Protein AF-A0A8T4FQF0-F1 (afdb_monomer_lite)

Structure (mmCIF, N/CA/C/O backbone):
data_AF-A0A8T4FQF0-F1
#
_entry.id   AF-A0A8T4FQF0-F1
#
loop_
_atom_site.group_PDB
_atom_site.id
_atom_site.type_symbol
_atom_site.label_atom_id
_atom_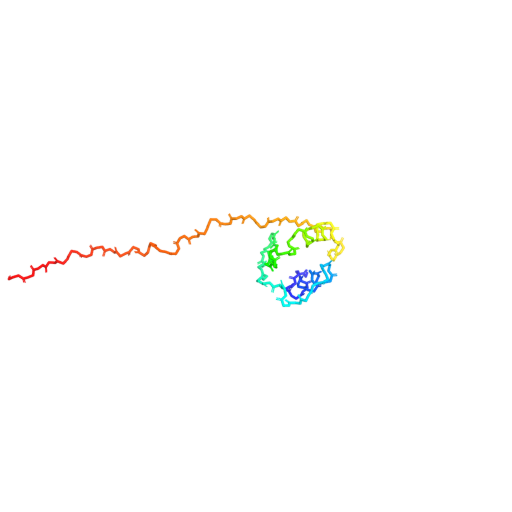site.label_alt_id
_atom_site.label_comp_id
_atom_site.label_asym_id
_atom_site.label_entity_id
_atom_site.label_seq_id
_atom_site.pdbx_PDB_ins_code
_atom_site.Cartn_x
_atom_site.Cartn_y
_atom_site.Cartn_z
_atom_site.occupancy
_atom_site.B_iso_or_equiv
_atom_site.auth_seq_id
_atom_site.auth_comp_id
_atom_site.auth_asym_id
_atom_site.auth_atom_id
_atom_site.pdbx_PDB_model_num
ATOM 1 N N . MET A 1 1 ? -12.908 -3.844 16.048 1.00 52.84 1 MET A N 1
ATOM 2 C CA . MET A 1 1 ? -12.141 -4.811 15.232 1.00 52.84 1 MET A CA 1
ATOM 3 C C . MET A 1 1 ? -11.057 -4.062 14.471 1.00 52.84 1 MET A C 1
ATOM 5 O O . MET A 1 1 ? -11.390 -3.162 13.708 1.00 52.84 1 MET A O 1
ATOM 9 N N . GLY A 1 2 ? -9.783 -4.373 14.724 1.00 72.50 2 GLY A N 1
ATOM 10 C CA . GLY A 1 2 ? -8.660 -3.816 13.960 1.00 72.50 2 GLY A CA 1
ATOM 11 C C . GLY A 1 2 ? -8.594 -4.388 12.540 1.00 72.50 2 GLY A C 1
ATOM 12 O O . GLY A 1 2 ? -9.277 -5.365 12.224 1.00 72.50 2 GLY A O 1
ATOM 13 N N . ALA A 1 3 ? -7.809 -3.768 11.661 1.00 81.31 3 ALA A N 1
ATOM 14 C CA . ALA A 1 3 ? -7.407 -4.410 10.411 1.00 81.31 3 ALA A CA 1
ATOM 15 C C . ALA A 1 3 ? -6.384 -5.510 10.726 1.00 81.31 3 ALA A C 1
ATOM 17 O O . ALA A 1 3 ? -5.531 -5.316 11.592 1.00 81.31 3 ALA A O 1
ATOM 18 N N . THR A 1 4 ? -6.471 -6.654 10.054 1.00 90.00 4 THR A N 1
ATOM 19 C CA . THR A 1 4 ? -5.442 -7.700 10.106 1.00 90.00 4 THR A CA 1
ATOM 20 C C . THR A 1 4 ? -4.438 -7.511 8.970 1.00 90.00 4 THR A C 1
ATOM 22 O O . THR A 1 4 ? -4.691 -6.766 8.022 1.00 90.00 4 THR A O 1
ATOM 25 N N . ARG A 1 5 ? -3.292 -8.200 9.035 1.00 88.88 5 ARG A N 1
ATOM 26 C CA . ARG A 1 5 ? -2.305 -8.184 7.940 1.00 88.88 5 ARG A CA 1
ATOM 27 C C . ARG A 1 5 ? -2.909 -8.685 6.629 1.00 88.88 5 ARG A C 1
ATOM 29 O O . ARG A 1 5 ? -2.652 -8.086 5.593 1.00 88.88 5 ARG A O 1
ATOM 36 N N . THR A 1 6 ? -3.735 -9.726 6.703 1.00 90.12 6 THR A N 1
ATOM 37 C CA . THR A 1 6 ? -4.426 -10.307 5.547 1.00 90.12 6 THR A CA 1
ATOM 38 C C . THR A 1 6 ? -5.404 -9.315 4.925 1.00 90.12 6 THR A C 1
ATOM 40 O O . THR A 1 6 ? -5.405 -9.134 3.713 1.00 90.12 6 THR A O 1
ATOM 43 N N . ASP A 1 7 ? -6.166 -8.585 5.749 1.00 91.25 7 ASP A N 1
ATOM 44 C CA . ASP A 1 7 ? -7.071 -7.545 5.241 1.00 91.25 7 ASP A CA 1
ATOM 45 C C . ASP A 1 7 ? -6.315 -6.461 4.459 1.00 91.25 7 ASP A C 1
ATOM 47 O O . ASP A 1 7 ? -6.795 -5.965 3.441 1.00 91.25 7 ASP A O 1
ATOM 51 N N . VAL A 1 8 ? -5.133 -6.075 4.951 1.00 90.19 8 VAL A N 1
ATOM 52 C CA . VAL A 1 8 ? -4.286 -5.075 4.294 1.00 90.19 8 VAL A CA 1
ATOM 53 C C . VAL A 1 8 ? -3.708 -5.629 2.994 1.00 90.19 8 VAL A C 1
ATOM 55 O O . VAL A 1 8 ? -3.765 -4.936 1.982 1.00 90.19 8 VAL A O 1
ATOM 58 N N . SER A 1 9 ? -3.172 -6.855 2.987 1.00 91.25 9 SER A N 1
ATOM 59 C CA . SER A 1 9 ? -2.614 -7.448 1.764 1.00 91.25 9 SER A CA 1
ATOM 60 C C . SER A 1 9 ? -3.671 -7.610 0.676 1.00 91.25 9 SER A C 1
ATOM 62 O O . SER A 1 9 ? -3.411 -7.304 -0.486 1.00 91.25 9 SER A O 1
ATOM 64 N N . ASP A 1 10 ? -4.875 -8.042 1.050 1.00 91.56 10 ASP A N 1
ATOM 65 C CA . ASP A 1 10 ? -5.974 -8.251 0.106 1.00 91.56 10 ASP A CA 1
ATOM 66 C C . ASP A 1 10 ? -6.470 -6.925 -0.463 1.00 91.56 10 ASP A C 1
ATOM 68 O O . ASP A 1 10 ? -6.711 -6.804 -1.661 1.00 91.56 10 ASP A O 1
ATOM 72 N N . PHE A 1 11 ? -6.532 -5.887 0.372 1.00 91.81 11 PHE A N 1
ATOM 73 C CA . PHE A 1 11 ? -6.844 -4.544 -0.095 1.00 91.81 11 PHE A CA 1
ATOM 74 C C . PHE A 1 11 ? -5.795 -4.008 -1.076 1.00 91.81 11 PHE A C 1
ATOM 76 O O . PHE A 1 11 ? -6.155 -3.505 -2.137 1.00 91.81 11 PHE A O 1
ATOM 83 N N . VAL A 1 12 ? -4.503 -4.123 -0.752 1.00 90.56 12 VAL A N 1
ATOM 84 C CA . VAL A 1 12 ? -3.436 -3.593 -1.613 1.00 90.56 12 VAL A CA 1
ATOM 85 C C . VAL A 1 12 ? -3.389 -4.340 -2.946 1.00 90.56 12 VAL A C 1
ATOM 87 O O . VAL A 1 12 ? -3.368 -3.699 -3.994 1.00 90.56 12 VAL A O 1
ATOM 90 N N . THR A 1 13 ? -3.441 -5.673 -2.927 1.00 91.75 13 THR A N 1
ATOM 91 C CA . THR A 1 13 ? -3.479 -6.476 -4.163 1.00 91.75 13 THR A CA 1
ATOM 92 C C . THR A 1 13 ? -4.718 -6.177 -5.006 1.00 91.75 13 THR A C 1
ATOM 94 O O . THR A 1 13 ? -4.601 -6.041 -6.223 1.00 91.75 13 THR A O 1
ATOM 97 N N . SER A 1 14 ? -5.882 -5.975 -4.377 1.00 90.94 14 SER A N 1
ATOM 98 C CA . SER A 1 14 ? -7.116 -5.603 -5.078 1.00 90.94 14 SER A CA 1
ATOM 99 C C . SER A 1 14 ? -7.064 -4.211 -5.710 1.00 90.94 14 SER A C 1
ATOM 101 O O . SER A 1 14 ? -7.695 -4.015 -6.742 1.00 90.94 14 SER A O 1
ATOM 103 N N . VAL A 1 15 ? -6.384 -3.239 -5.097 1.00 90.56 15 VAL A N 1
ATOM 104 C CA . VAL A 1 15 ? -6.342 -1.852 -5.598 1.00 90.56 15 VAL A CA 1
ATOM 105 C C . VAL A 1 15 ? -5.259 -1.664 -6.656 1.00 90.56 15 VAL A C 1
ATOM 107 O O . VAL A 1 15 ? -5.466 -0.943 -7.629 1.00 90.56 15 VAL A O 1
ATOM 110 N N . VAL A 1 16 ? -4.101 -2.294 -6.463 1.00 87.00 16 VAL A N 1
ATOM 111 C CA . VAL A 1 16 ? -2.930 -2.127 -7.336 1.00 87.00 16 VAL A CA 1
ATOM 112 C C . VAL A 1 16 ? -2.922 -3.166 -8.471 1.00 87.00 16 VAL A C 1
ATOM 114 O O . VAL A 1 16 ? -2.162 -3.025 -9.419 1.00 87.00 16 VAL A O 1
ATOM 117 N N . HIS A 1 17 ? -3.805 -4.173 -8.421 1.00 86.94 17 HIS A N 1
ATOM 118 C CA . HIS A 1 17 ? -3.881 -5.287 -9.379 1.00 86.94 17 HIS A CA 1
ATOM 119 C C . HIS A 1 17 ? -2.557 -6.050 -9.521 1.00 86.94 17 HIS A C 1
ATOM 121 O O . HIS A 1 17 ? -2.130 -6.398 -10.620 1.00 86.94 17 HIS A O 1
ATOM 127 N N . VAL A 1 18 ? -1.905 -6.312 -8.389 1.00 83.62 18 VAL A N 1
ATOM 128 C CA . VAL A 1 18 ? -0.619 -7.020 -8.324 1.00 83.62 18 VAL A CA 1
ATOM 129 C C . VAL A 1 18 ? -0.767 -8.346 -7.598 1.00 83.62 18 VAL A C 1
ATOM 131 O O . VAL A 1 18 ? -1.638 -8.512 -6.740 1.00 83.62 18 VAL A O 1
ATOM 134 N N . GLY A 1 19 ? 0.110 -9.291 -7.935 1.00 82.31 19 GLY A N 1
ATOM 135 C CA . GLY A 1 19 ? 0.221 -10.550 -7.210 1.00 82.31 19 GLY A CA 1
ATOM 136 C C . GLY A 1 19 ? 0.669 -10.325 -5.766 1.00 82.31 19 GLY A C 1
ATOM 137 O O . GLY A 1 19 ? 1.347 -9.346 -5.449 1.00 82.31 19 GLY A O 1
ATOM 138 N N . ARG A 1 20 ? 0.315 -11.259 -4.875 1.00 78.88 20 ARG A N 1
ATOM 139 C CA . ARG A 1 20 ? 0.778 -11.227 -3.476 1.00 78.88 20 ARG A CA 1
ATOM 140 C C . ARG A 1 20 ? 2.302 -11.311 -3.374 1.00 78.88 20 ARG A C 1
ATOM 142 O O . ARG A 1 20 ? 2.860 -10.770 -2.430 1.00 78.88 20 ARG A O 1
ATOM 149 N N . ASP A 1 21 ? 2.955 -11.928 -4.355 1.00 81.62 21 ASP A N 1
ATOM 150 C CA . ASP A 1 21 ? 4.412 -12.061 -4.439 1.00 81.62 21 ASP A CA 1
ATOM 151 C C . ASP A 1 21 ? 5.132 -10.720 -4.662 1.00 81.62 21 ASP A C 1
ATOM 153 O O . ASP A 1 21 ? 6.305 -10.587 -4.328 1.00 81.62 21 ASP A O 1
ATOM 157 N N . SER A 1 22 ? 4.426 -9.703 -5.173 1.00 80.75 22 SER A N 1
ATOM 158 C CA . SER A 1 22 ? 4.952 -8.340 -5.340 1.00 80.75 22 SER A CA 1
ATOM 159 C C . SER A 1 22 ? 4.884 -7.504 -4.054 1.00 80.75 22 SER A C 1
ATOM 161 O O . SER A 1 22 ? 5.337 -6.358 -4.038 1.00 80.75 22 SER A O 1
ATOM 163 N N . LEU A 1 23 ? 4.298 -8.047 -2.979 1.00 86.88 23 LEU A N 1
ATOM 164 C CA . LEU A 1 23 ? 4.258 -7.414 -1.664 1.00 86.88 23 LEU A CA 1
ATOM 165 C C . LEU A 1 23 ? 5.373 -7.973 -0.779 1.00 86.88 23 LEU A C 1
ATOM 167 O O . LEU A 1 23 ? 5.476 -9.177 -0.555 1.00 86.88 23 LEU A O 1
ATOM 171 N N . GLY A 1 24 ? 6.185 -7.074 -0.232 1.00 88.25 24 GLY A N 1
ATOM 172 C CA . GLY A 1 24 ? 7.193 -7.399 0.767 1.00 88.25 24 GLY A CA 1
ATOM 173 C C . GLY A 1 24 ? 6.600 -7.440 2.178 1.00 88.25 24 GLY A C 1
ATOM 174 O O . GLY A 1 24 ? 5.511 -7.960 2.433 1.00 88.25 24 GLY A O 1
ATOM 175 N N . ARG A 1 25 ? 7.328 -6.887 3.151 1.00 89.56 25 ARG A N 1
ATOM 176 C CA . ARG A 1 25 ? 6.888 -6.889 4.551 1.00 89.56 25 ARG A CA 1
ATOM 177 C C . ARG A 1 25 ? 5.715 -5.936 4.783 1.00 89.56 25 ARG A C 1
ATOM 179 O O . ARG A 1 25 ? 5.725 -4.786 4.348 1.00 89.56 25 ARG A O 1
ATOM 186 N N . ILE A 1 26 ? 4.751 -6.400 5.581 1.00 90.94 26 ILE A N 1
ATOM 187 C CA . ILE A 1 26 ? 3.642 -5.590 6.098 1.00 90.94 26 ILE A CA 1
ATOM 188 C C . ILE A 1 26 ? 3.883 -5.308 7.584 1.00 90.94 26 ILE A C 1
ATOM 190 O O . ILE A 1 26 ? 3.738 -6.183 8.445 1.00 90.94 26 ILE A O 1
ATOM 194 N N . GLY A 1 27 ? 4.256 -4.068 7.887 1.00 89.50 27 GLY A N 1
ATOM 195 C CA . GLY A 1 27 ? 4.383 -3.549 9.243 1.00 89.50 27 GLY A CA 1
ATOM 196 C C . GLY A 1 27 ? 3.083 -2.888 9.689 1.00 89.50 27 GLY A C 1
ATOM 197 O O . GLY A 1 27 ? 2.593 -1.980 9.030 1.00 89.50 27 GLY A O 1
ATOM 198 N N . MET A 1 28 ? 2.532 -3.304 10.827 1.00 89.38 28 MET A N 1
ATOM 199 C CA . MET A 1 28 ? 1.340 -2.680 11.408 1.00 89.38 28 MET A CA 1
ATOM 200 C C . MET A 1 28 ? 1.708 -2.002 12.724 1.00 89.38 28 MET A C 1
ATOM 202 O O . MET A 1 28 ? 2.339 -2.613 13.584 1.00 89.38 28 MET A O 1
ATOM 206 N N . SER A 1 29 ? 1.317 -0.741 12.861 1.00 85.75 29 SER A N 1
ATOM 207 C CA . SER A 1 29 ? 1.372 0.045 14.091 1.00 85.75 29 SER A CA 1
ATOM 208 C C . SER A 1 29 ? -0.041 0.524 14.430 1.00 85.75 29 SER A C 1
ATOM 210 O O . SER A 1 29 ? -0.933 0.480 13.584 1.00 85.75 29 SER A O 1
ATOM 212 N N . GLU A 1 30 ? -0.259 1.001 15.653 1.00 82.38 30 GLU A N 1
ATOM 213 C CA . GLU A 1 30 ? -1.551 1.572 16.057 1.00 82.38 30 GLU A CA 1
ATOM 214 C C . GLU A 1 30 ? -1.929 2.805 15.223 1.00 82.38 30 GLU A C 1
ATOM 216 O O . GLU A 1 30 ? -3.105 3.030 14.948 1.00 82.38 30 GLU A O 1
ATOM 221 N N . ALA A 1 31 ? -0.930 3.581 14.787 1.00 83.25 31 ALA A N 1
ATOM 222 C CA . ALA A 1 31 ? -1.140 4.830 14.057 1.00 83.25 31 ALA A CA 1
ATOM 223 C C . ALA A 1 31 ? -1.077 4.684 12.527 1.00 83.25 31 ALA A C 1
ATOM 225 O O . ALA A 1 31 ? -1.638 5.512 11.810 1.00 83.25 31 ALA A O 1
ATOM 226 N N . ALA A 1 32 ? -0.364 3.678 12.011 1.00 87.31 32 ALA A N 1
ATOM 227 C CA . ALA A 1 32 ? -0.081 3.560 10.583 1.00 87.31 32 ALA A CA 1
ATOM 228 C C . ALA A 1 32 ? 0.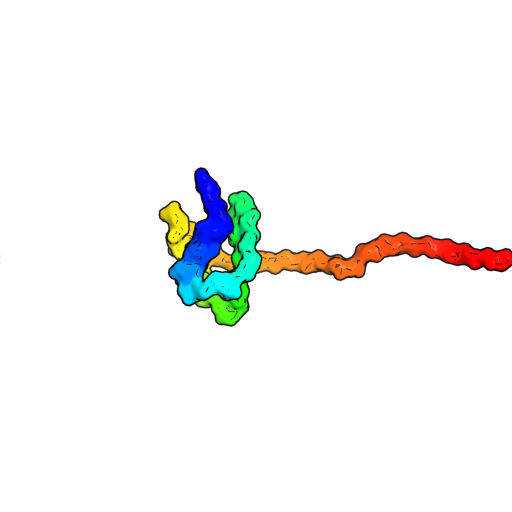240 2.123 10.161 1.00 87.31 32 ALA A C 1
ATOM 230 O O . ALA A 1 32 ? 0.643 1.283 10.968 1.00 87.31 32 ALA A O 1
ATOM 231 N N . VAL A 1 33 ? 0.119 1.871 8.861 1.00 90.00 33 VAL A N 1
ATOM 232 C CA . VAL A 1 33 ? 0.500 0.611 8.224 1.00 90.00 33 VAL A CA 1
ATOM 233 C C . VAL A 1 33 ? 1.559 0.902 7.167 1.00 90.00 33 VAL A C 1
ATOM 235 O O . VAL A 1 33 ? 1.429 1.850 6.397 1.00 90.00 33 VAL A O 1
ATOM 238 N N . PHE A 1 34 ? 2.607 0.088 7.150 1.00 91.31 34 PHE A N 1
ATOM 239 C CA . PHE A 1 34 ? 3.710 0.148 6.202 1.00 91.31 34 PHE A CA 1
ATOM 240 C C . PHE A 1 34 ? 3.684 -1.115 5.353 1.00 91.31 34 PHE A C 1
ATOM 242 O O . PHE A 1 34 ? 3.592 -2.216 5.895 1.00 91.31 34 PHE A O 1
ATOM 249 N N . VAL A 1 35 ? 3.771 -0.955 4.039 1.00 90.62 35 VAL A N 1
ATOM 250 C CA . VAL A 1 35 ? 3.795 -2.064 3.085 1.00 90.62 35 VAL A CA 1
ATOM 251 C C . VAL A 1 35 ? 4.989 -1.844 2.175 1.00 90.62 35 VAL A C 1
ATOM 253 O O . VAL A 1 35 ? 5.110 -0.784 1.564 1.00 90.62 35 VAL A O 1
ATOM 256 N N . GLU A 1 36 ? 5.889 -2.818 2.127 1.00 90.69 36 GLU A N 1
ATOM 257 C CA . GLU A 1 36 ? 6.939 -2.851 1.113 1.00 90.69 36 GLU A CA 1
ATOM 258 C C . GLU A 1 36 ? 6.330 -3.325 -0.208 1.00 90.69 36 GLU A C 1
ATOM 260 O O . GLU A 1 36 ? 5.597 -4.314 -0.246 1.00 90.69 36 GLU A O 1
ATOM 265 N N . ILE A 1 37 ? 6.631 -2.605 -1.279 1.00 89.69 37 ILE A N 1
ATOM 266 C CA . ILE A 1 37 ? 6.190 -2.897 -2.642 1.00 89.69 37 ILE A CA 1
ATOM 267 C C . ILE A 1 37 ? 7.395 -2.822 -3.569 1.00 89.69 37 ILE A C 1
ATOM 269 O O . ILE A 1 37 ? 8.403 -2.197 -3.225 1.00 89.69 37 ILE A O 1
ATOM 273 N N . ASP A 1 38 ? 7.279 -3.447 -4.734 1.00 87.69 38 ASP A N 1
ATOM 274 C CA . ASP A 1 38 ? 8.297 -3.342 -5.770 1.00 87.69 38 ASP A CA 1
ATOM 275 C C . ASP A 1 38 ? 8.510 -1.859 -6.169 1.00 87.69 38 ASP A C 1
ATOM 277 O O . ASP A 1 38 ? 7.533 -1.134 -6.403 1.00 87.69 38 ASP A O 1
ATOM 281 N N . PRO A 1 39 ? 9.761 -1.361 -6.204 1.00 86.19 39 PRO A N 1
ATOM 282 C CA . PRO A 1 39 ? 10.051 0.012 -6.615 1.00 86.19 39 PRO A CA 1
ATOM 283 C C . PRO A 1 39 ? 9.574 0.340 -8.037 1.00 86.19 39 PRO A C 1
ATOM 285 O O . PRO A 1 39 ? 9.278 1.502 -8.318 1.00 86.19 39 PRO A O 1
ATOM 288 N N . GLU A 1 40 ? 9.461 -0.647 -8.930 1.00 88.56 40 GLU A N 1
ATOM 289 C CA . GLU A 1 40 ? 9.004 -0.427 -10.307 1.00 88.56 40 GLU A CA 1
ATOM 290 C C . GLU A 1 40 ? 7.537 0.019 -10.370 1.00 88.56 40 GLU A C 1
ATOM 292 O O . GLU A 1 40 ? 7.167 0.815 -11.234 1.00 88.56 40 GLU A O 1
ATOM 297 N N . ILE A 1 41 ? 6.713 -0.423 -9.414 1.00 88.25 41 ILE A N 1
ATOM 298 C CA . ILE A 1 41 ? 5.272 -0.128 -9.355 1.00 88.25 41 ILE A CA 1
ATOM 299 C C . ILE A 1 41 ? 4.922 0.951 -8.323 1.00 88.25 41 ILE A C 1
ATOM 301 O O . ILE A 1 41 ? 3.746 1.274 -8.144 1.00 88.25 41 ILE A O 1
ATOM 305 N N . GLU A 1 42 ? 5.918 1.528 -7.639 1.00 88.19 42 GLU A N 1
ATOM 306 C CA . GLU A 1 42 ? 5.717 2.442 -6.507 1.00 88.19 42 GLU A CA 1
ATOM 307 C C . GLU A 1 42 ? 4.768 3.595 -6.852 1.00 88.19 42 GLU A C 1
ATOM 309 O O . GLU A 1 42 ? 3.815 3.880 -6.122 1.00 88.19 42 GLU A O 1
ATOM 314 N N . LYS A 1 43 ? 5.015 4.263 -7.982 1.00 88.81 43 LYS A N 1
ATOM 315 C CA . LYS A 1 43 ? 4.268 5.464 -8.378 1.00 88.81 43 LYS A CA 1
ATOM 316 C C . LYS A 1 43 ? 2.803 5.162 -8.672 1.00 88.81 43 LYS A C 1
ATOM 318 O O . LYS A 1 43 ? 1.936 5.959 -8.304 1.00 88.81 43 LYS A O 1
ATOM 323 N N . ASP A 1 44 ? 2.534 4.041 -9.327 1.00 89.69 44 ASP A N 1
ATOM 324 C CA . ASP A 1 44 ? 1.179 3.641 -9.697 1.00 89.69 44 ASP A CA 1
ATOM 325 C C . ASP A 1 44 ? 0.420 3.107 -8.484 1.00 89.69 44 ASP A C 1
ATOM 327 O O . ASP A 1 44 ? -0.719 3.512 -8.241 1.00 89.69 44 ASP A O 1
ATOM 331 N N . ALA A 1 45 ? 1.092 2.319 -7.640 1.00 90.19 45 ALA A N 1
ATOM 332 C CA . ALA A 1 45 ? 0.549 1.857 -6.371 1.00 90.19 45 ALA A CA 1
ATOM 333 C C . ALA A 1 45 ? 0.160 3.028 -5.462 1.00 90.19 45 ALA A C 1
ATOM 335 O O . ALA A 1 45 ? -0.940 3.054 -4.909 1.00 90.19 45 ALA A O 1
ATOM 336 N N . LEU A 1 46 ? 1.024 4.038 -5.338 1.00 91.88 46 LEU A N 1
ATOM 337 C CA . LEU A 1 46 ? 0.766 5.194 -4.486 1.00 91.88 46 LEU A CA 1
ATOM 338 C C . LEU A 1 46 ? -0.425 6.023 -4.977 1.00 91.88 46 LEU A C 1
ATOM 340 O O . LEU A 1 46 ? -1.246 6.459 -4.169 1.00 91.88 46 LEU A O 1
ATOM 344 N N . LYS A 1 47 ? -0.547 6.213 -6.296 1.00 92.44 47 LYS A N 1
ATOM 345 C CA . LYS A 1 47 ? -1.697 6.895 -6.905 1.00 92.44 47 LYS A CA 1
ATOM 346 C C . LYS A 1 47 ? -2.995 6.119 -6.704 1.00 92.44 47 LYS A C 1
ATOM 348 O O . LYS A 1 47 ? -4.003 6.737 -6.380 1.00 92.44 47 LYS A O 1
ATOM 353 N N . ALA A 1 48 ? -2.968 4.799 -6.876 1.00 91.88 48 ALA A N 1
ATOM 354 C CA . ALA A 1 48 ? -4.147 3.952 -6.729 1.00 91.88 48 ALA A CA 1
ATOM 355 C C . ALA A 1 48 ? -4.613 3.863 -5.266 1.00 91.88 48 ALA A C 1
ATOM 357 O O . ALA A 1 48 ? -5.806 3.948 -4.982 1.00 91.88 48 ALA A O 1
ATOM 358 N N . LEU A 1 49 ? -3.673 3.732 -4.324 1.00 92.56 49 LEU A N 1
ATOM 359 C CA . LEU A 1 49 ? -3.966 3.612 -2.895 1.00 92.56 49 LEU A CA 1
ATOM 360 C C . LEU A 1 49 ? -4.401 4.936 -2.268 1.00 92.56 49 LEU A C 1
ATOM 362 O O . LEU A 1 49 ? -5.224 4.942 -1.350 1.00 92.56 49 LEU A O 1
ATOM 366 N N . ASN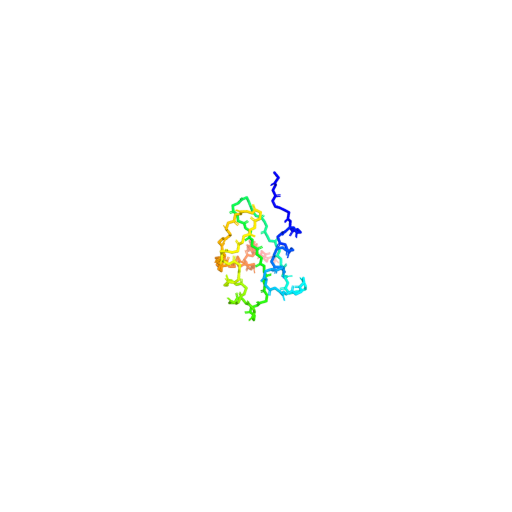 A 1 50 ? -3.857 6.066 -2.721 1.00 93.62 50 ASN A N 1
ATOM 367 C CA . ASN A 1 50 ? -4.193 7.354 -2.137 1.00 93.62 50 ASN A CA 1
ATOM 368 C C . ASN A 1 50 ? -5.635 7.756 -2.492 1.00 93.62 50 ASN A C 1
ATOM 370 O O . ASN A 1 50 ? -5.958 8.043 -3.639 1.00 93.62 50 ASN A O 1
ATOM 374 N N . GLY A 1 51 ? -6.513 7.802 -1.489 1.00 91.50 51 GLY A N 1
ATOM 375 C CA . GLY A 1 51 ? -7.941 8.060 -1.680 1.00 91.50 51 GLY A CA 1
ATOM 376 C C . GLY A 1 51 ? -8.769 6.813 -2.014 1.00 91.50 51 GLY A C 1
ATOM 377 O O . GLY A 1 51 ? -9.984 6.932 -2.223 1.00 91.50 51 GLY A O 1
ATOM 378 N N . ALA A 1 52 ? -8.170 5.620 -2.009 1.00 91.94 52 ALA A N 1
ATOM 379 C CA . ALA A 1 52 ? -8.926 4.375 -2.054 1.00 91.94 52 ALA A CA 1
ATOM 380 C C . ALA A 1 52 ? -9.778 4.210 -0.784 1.00 91.94 52 ALA A C 1
ATOM 382 O O . ALA A 1 52 ? -9.504 4.793 0.269 1.00 91.94 52 ALA A O 1
ATOM 383 N N . SER A 1 53 ? -10.865 3.450 -0.893 1.00 93.12 53 SER A N 1
ATOM 384 C CA . SER A 1 53 ? -11.780 3.213 0.223 1.00 93.12 53 SER A CA 1
ATOM 385 C C . SER A 1 53 ? -11.471 1.864 0.869 1.00 93.12 53 SER A C 1
ATOM 387 O O . SER A 1 53 ? -11.698 0.827 0.257 1.00 93.12 53 SER A O 1
ATOM 389 N N . PHE A 1 54 ? -11.017 1.868 2.121 1.00 90.00 54 PHE A N 1
ATOM 390 C CA . PHE A 1 54 ? -10.819 0.664 2.927 1.00 90.00 54 PHE A CA 1
ATOM 391 C C . PHE A 1 54 ? -11.797 0.672 4.103 1.00 90.00 54 PHE A C 1
ATOM 393 O O . PHE A 1 54 ? -11.778 1.586 4.929 1.00 90.00 54 PHE A O 1
ATOM 400 N N . ARG A 1 55 ? -12.690 -0.327 4.166 1.00 88.12 55 ARG A N 1
ATOM 401 C CA . ARG A 1 55 ? -13.739 -0.437 5.204 1.00 88.12 55 ARG A CA 1
ATOM 402 C C . ARG A 1 55 ? -14.550 0.861 5.387 1.00 88.12 55 ARG A C 1
ATOM 404 O O . ARG A 1 55 ? -14.793 1.309 6.505 1.00 88.12 55 ARG A O 1
ATOM 411 N N . GLY A 1 56 ? -14.916 1.500 4.273 1.00 88.75 56 GLY A N 1
ATOM 412 C CA . GLY A 1 56 ? -15.690 2.749 4.256 1.00 88.75 56 GLY A CA 1
ATOM 413 C C . GLY A 1 56 ? -14.899 4.022 4.588 1.00 88.75 56 GLY A C 1
ATOM 414 O O . GLY A 1 56 ? -15.484 5.100 4.625 1.00 88.75 56 GLY A O 1
ATOM 415 N N . ARG A 1 57 ? -13.580 3.934 4.807 1.00 89.38 57 ARG A N 1
ATOM 416 C CA . ARG A 1 57 ? -12.713 5.089 5.080 1.00 89.38 57 ARG A CA 1
ATOM 417 C C . ARG A 1 57 ? -11.756 5.341 3.926 1.00 89.38 57 ARG A C 1
ATOM 419 O O . ARG A 1 57 ? -11.203 4.403 3.359 1.00 89.38 57 ARG A O 1
ATOM 426 N N . LYS A 1 58 ? -11.536 6.615 3.607 1.00 92.50 58 LYS A N 1
ATOM 427 C CA . LYS A 1 58 ? -10.517 7.023 2.639 1.00 92.50 58 LYS A CA 1
ATOM 428 C C . LYS A 1 58 ? -9.136 6.851 3.259 1.00 92.50 58 LYS A C 1
ATOM 430 O O . LYS A 1 58 ? -8.851 7.439 4.301 1.00 92.50 58 LYS A O 1
ATOM 435 N N . VAL A 1 59 ? -8.300 6.031 2.634 1.00 91.88 59 VAL A N 1
ATOM 436 C CA . VAL A 1 59 ? -6.9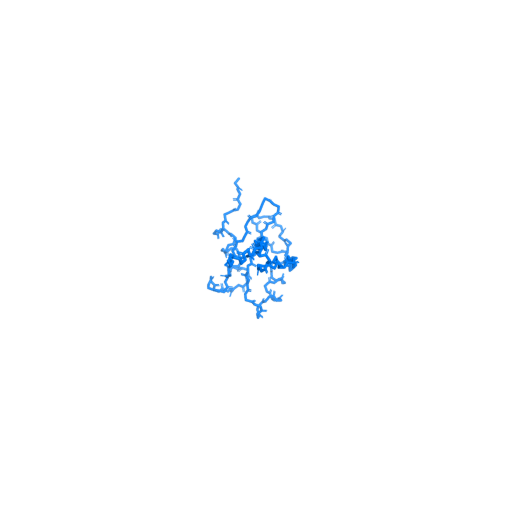03 5.870 3.041 1.00 91.88 59 VAL A CA 1
ATOM 437 C C . VAL A 1 59 ? -6.042 6.972 2.439 1.00 91.88 59 VAL A C 1
ATOM 439 O O . VAL A 1 59 ? -6.269 7.425 1.318 1.00 91.88 59 VAL A O 1
ATOM 442 N N . ARG A 1 60 ? -5.037 7.398 3.204 1.00 91.81 60 ARG A N 1
ATOM 443 C CA . ARG A 1 60 ? -3.986 8.302 2.746 1.00 91.81 60 ARG A CA 1
ATOM 444 C C . ARG A 1 60 ? -2.710 7.490 2.598 1.00 91.81 60 ARG A C 1
ATOM 446 O O . ARG A 1 60 ? -2.223 6.947 3.586 1.00 91.81 60 ARG A O 1
ATOM 453 N N . ALA A 1 61 ? -2.196 7.417 1.378 1.00 92.00 61 ALA A N 1
ATOM 454 C CA . ALA A 1 61 ? -0.942 6.739 1.083 1.00 92.00 61 ALA A CA 1
ATOM 455 C C . ALA A 1 61 ? 0.146 7.780 0.811 1.00 92.00 61 ALA A C 1
ATOM 457 O O . ALA A 1 61 ? -0.083 8.783 0.135 1.00 92.00 61 ALA A O 1
ATOM 458 N N . SER A 1 62 ? 1.330 7.548 1.361 1.00 91.62 62 SER A N 1
ATOM 459 C CA . SER A 1 62 ? 2.520 8.362 1.130 1.00 91.62 62 SER A CA 1
ATOM 460 C C . SER A 1 62 ? 3.755 7.467 1.188 1.00 91.62 62 SER A C 1
ATOM 462 O O . SER A 1 62 ? 3.696 6.432 1.861 1.00 91.62 62 SER A O 1
ATOM 464 N N . PRO A 1 63 ? 4.874 7.861 0.556 1.00 88.81 63 PRO A N 1
ATOM 465 C CA . PRO A 1 63 ? 6.129 7.142 0.716 1.00 88.81 63 PRO A CA 1
ATOM 466 C C . PRO A 1 63 ? 6.475 7.023 2.200 1.00 88.81 63 PRO A C 1
ATOM 468 O O . PRO A 1 63 ? 6.238 7.954 2.982 1.00 88.81 63 PRO A O 1
ATOM 471 N N . ALA A 1 64 ? 7.005 5.869 2.604 1.00 85.31 64 ALA A N 1
ATOM 472 C CA . ALA A 1 64 ? 7.421 5.680 3.984 1.00 85.31 64 ALA A CA 1
ATOM 473 C C . ALA A 1 64 ? 8.550 6.676 4.316 1.00 85.31 64 ALA A C 1
ATOM 475 O O . ALA A 1 64 ? 9.469 6.848 3.510 1.00 85.31 64 ALA A O 1
ATOM 476 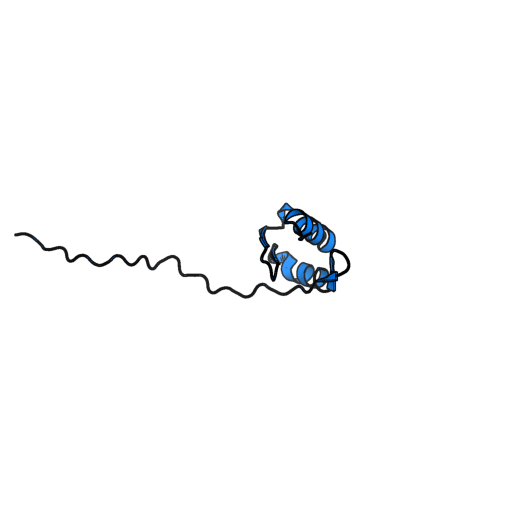N N . PRO A 1 65 ? 8.525 7.333 5.491 1.00 78.44 65 PRO A N 1
ATOM 477 C CA . PRO A 1 65 ? 9.633 8.175 5.910 1.00 78.44 65 PRO A CA 1
ATOM 478 C C . PRO A 1 65 ? 10.901 7.323 5.978 1.00 78.44 65 PRO A C 1
ATOM 480 O O . PRO A 1 65 ? 10.904 6.244 6.579 1.00 78.44 65 PRO A O 1
ATOM 483 N N . VAL A 1 66 ? 11.981 7.807 5.363 1.00 73.69 66 VAL A N 1
ATOM 484 C CA . VAL A 1 66 ? 13.281 7.135 5.392 1.00 73.69 66 VAL A CA 1
ATOM 485 C C . VAL A 1 66 ? 13.749 7.106 6.843 1.00 73.69 66 VAL A C 1
ATOM 487 O O . VAL A 1 66 ? 14.243 8.103 7.370 1.00 73.69 66 VAL A O 1
ATOM 490 N N . LYS A 1 67 ? 13.576 5.970 7.529 1.00 58.88 67 LYS A N 1
ATOM 491 C CA . LYS A 1 67 ? 14.241 5.773 8.817 1.00 58.88 67 LYS A CA 1
ATOM 492 C C . LYS A 1 67 ? 15.744 5.822 8.539 1.00 58.88 67 LYS A C 1
ATOM 494 O O . LYS A 1 67 ? 16.198 5.068 7.673 1.00 58.88 67 LYS A O 1
ATOM 499 N N . PRO A 1 68 ? 16.528 6.662 9.238 1.00 51.41 68 PRO A N 1
ATOM 500 C CA . PRO A 1 68 ? 17.974 6.564 9.150 1.00 51.41 68 PRO A CA 1
ATOM 501 C C . PRO A 1 68 ? 18.334 5.124 9.506 1.00 51.41 68 PRO A C 1
ATOM 503 O O . PRO A 1 68 ? 17.961 4.630 10.575 1.00 51.41 68 PRO A O 1
ATOM 506 N N . ARG A 1 69 ? 18.973 4.411 8.572 1.00 52.41 69 ARG A N 1
ATOM 507 C CA . ARG A 1 69 ? 19.442 3.049 8.823 1.00 52.41 69 ARG A CA 1
ATOM 508 C C . ARG A 1 69 ? 20.310 3.121 10.073 1.00 52.41 69 ARG A C 1
ATOM 510 O O . ARG A 1 69 ? 21.310 3.838 10.088 1.00 52.41 69 ARG A O 1
ATOM 517 N N . ARG A 1 70 ? 19.911 2.421 11.138 1.00 49.78 70 ARG A N 1
ATOM 518 C CA . ARG A 1 70 ? 20.787 2.210 12.289 1.00 49.78 70 ARG A CA 1
ATOM 519 C C . ARG A 1 70 ? 22.023 1.530 11.702 1.00 49.78 70 ARG A C 1
ATOM 521 O O . ARG A 1 70 ? 21.880 0.459 11.118 1.00 49.78 70 ARG A O 1
ATOM 528 N N . LYS A 1 71 ? 23.187 2.187 11.742 1.00 49.03 71 LYS A N 1
ATOM 529 C CA . LYS A 1 71 ? 24.455 1.552 11.371 1.00 49.03 71 LYS A CA 1
ATOM 530 C C . LYS A 1 71 ? 24.633 0.363 12.310 1.00 49.03 71 LYS A C 1
ATOM 532 O O . LYS A 1 71 ? 25.004 0.524 13.468 1.00 49.03 71 LYS A O 1
ATOM 537 N N . GLU A 1 72 ? 24.279 -0.816 11.830 1.00 48.56 72 GLU A N 1
ATOM 538 C CA . GLU A 1 72 ? 24.694 -2.080 12.410 1.00 48.56 72 GLU A CA 1
ATOM 539 C C . GLU A 1 72 ? 26.196 -2.172 12.130 1.00 48.56 72 GLU A C 1
ATOM 541 O O . GLU A 1 72 ? 26.603 -2.376 10.990 1.00 48.56 72 GLU A O 1
ATOM 546 N N . GLY A 1 73 ? 27.023 -1.821 13.118 1.00 53.97 73 GLY A N 1
ATOM 547 C CA . GLY A 1 73 ? 28.469 -1.734 12.898 1.00 53.97 73 GLY A CA 1
ATOM 548 C C . GLY A 1 73 ? 29.298 -0.917 13.885 1.00 53.97 73 GLY A C 1
ATOM 549 O O . GLY A 1 73 ? 30.453 -0.654 13.584 1.00 53.97 73 GLY A O 1
ATOM 550 N N . GLU A 1 74 ? 28.779 -0.528 15.051 1.00 48.06 74 GLU A N 1
ATOM 551 C CA . GLU A 1 74 ? 29.647 -0.089 16.153 1.00 48.06 74 GLU A CA 1
ATOM 552 C C . GLU A 1 74 ? 29.348 -0.928 17.393 1.00 48.06 74 GLU A C 1
ATOM 554 O O . GLU A 1 74 ? 28.841 -0.467 18.417 1.00 48.06 74 GLU A O 1
ATOM 559 N N . SER A 1 75 ? 29.639 -2.225 17.265 1.00 52.00 75 SER A N 1
ATOM 560 C CA . SER A 1 75 ? 29.968 -3.051 18.417 1.00 52.00 75 SER A CA 1
ATOM 561 C C . SER A 1 75 ? 31.116 -2.356 19.136 1.00 52.00 75 SER A C 1
ATOM 563 O O . SER A 1 75 ? 32.265 -2.410 18.702 1.00 52.00 75 SER A O 1
ATOM 565 N N . ARG A 1 76 ? 30.788 -1.661 20.224 1.00 56.00 76 ARG A N 1
ATOM 566 C CA . ARG A 1 76 ? 31.746 -1.226 21.233 1.00 56.00 76 ARG A CA 1
ATOM 567 C C . ARG A 1 76 ? 32.459 -2.471 21.758 1.00 56.00 76 ARG A C 1
ATOM 569 O O . ARG A 1 76 ? 31.998 -3.089 22.712 1.00 56.00 76 ARG A O 1
ATOM 576 N N . VAL A 1 77 ? 33.568 -2.850 21.137 1.00 63.50 77 VAL A N 1
ATOM 577 C CA . VAL A 1 77 ? 34.601 -3.610 21.832 1.00 63.50 77 VAL A CA 1
ATOM 578 C C . VAL A 1 77 ? 35.241 -2.632 22.818 1.00 63.50 77 VAL A C 1
ATOM 580 O O . VAL A 1 77 ? 35.821 -1.637 22.380 1.00 63.50 77 VAL A O 1
ATOM 583 N N . PRO A 1 78 ? 35.123 -2.812 24.147 1.00 55.12 78 PRO A N 1
ATOM 584 C CA . PRO A 1 78 ? 36.032 -2.110 25.032 1.00 55.12 78 PRO A CA 1
ATOM 585 C C . PRO A 1 78 ? 37.430 -2.639 24.707 1.00 55.12 78 PRO A C 1
ATOM 587 O O . PRO A 1 78 ? 37.677 -3.843 24.784 1.00 55.12 78 PRO A O 1
ATOM 590 N N . ALA A 1 79 ? 38.328 -1.751 24.285 1.00 60.97 79 ALA A N 1
ATOM 591 C CA . ALA A 1 79 ? 39.738 -2.071 24.148 1.00 60.97 79 ALA A CA 1
ATOM 592 C C . ALA A 1 79 ? 40.261 -2.500 25.528 1.00 60.97 79 ALA A C 1
ATOM 594 O O . ALA A 1 79 ? 40.540 -1.665 26.386 1.00 60.97 79 ALA A O 1
ATOM 595 N N . LEU A 1 80 ? 40.341 -3.808 25.770 1.00 64.25 80 LEU A N 1
ATOM 596 C CA . LEU A 1 80 ? 41.096 -4.335 26.896 1.00 64.25 80 LEU A CA 1
ATOM 597 C C . LEU A 1 80 ? 42.579 -4.102 26.579 1.00 64.25 80 LEU A C 1
ATOM 599 O O . LEU A 1 80 ? 43.039 -4.533 25.517 1.00 64.25 80 LEU A O 1
ATOM 603 N N . PRO A 1 81 ? 43.348 -3.422 27.445 1.00 60.66 81 PRO A N 1
ATOM 604 C CA . PRO A 1 81 ? 44.778 -3.303 27.235 1.00 60.66 81 PRO A CA 1
ATOM 605 C C . PRO A 1 81 ? 45.404 -4.687 27.426 1.00 60.66 81 PRO A C 1
ATOM 607 O O . PRO A 1 81 ? 45.399 -5.235 28.530 1.00 60.66 81 PRO A O 1
ATOM 610 N N . PHE A 1 82 ? 45.955 -5.256 26.353 1.00 55.31 82 PHE A N 1
ATOM 611 C CA . PHE A 1 82 ? 46.868 -6.388 26.454 1.00 55.31 82 PHE A CA 1
ATOM 612 C C . PHE A 1 82 ? 48.076 -5.948 27.291 1.00 55.31 82 PHE A C 1
ATOM 614 O O . PHE A 1 82 ? 48.953 -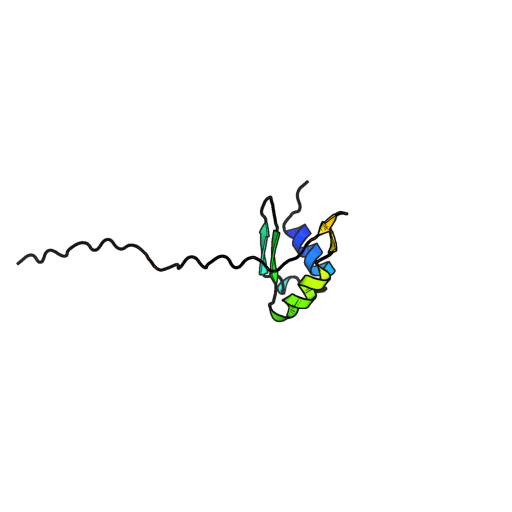5.227 26.816 1.00 55.31 82 PHE A O 1
ATOM 621 N N . LYS A 1 83 ? 48.124 -6.365 28.559 1.00 54.19 83 LYS A N 1
ATOM 622 C CA . LYS A 1 83 ? 49.370 -6.367 29.324 1.00 54.19 83 LYS A CA 1
ATOM 623 C C . LYS A 1 83 ? 50.235 -7.499 28.778 1.00 54.19 83 LYS A C 1
ATOM 625 O O . LYS A 1 83 ? 49.953 -8.666 29.032 1.00 54.19 83 LYS A O 1
ATOM 630 N N . SER A 1 84 ? 51.283 -7.144 28.038 1.00 50.53 84 SER A N 1
ATOM 631 C CA . SER A 1 84 ? 52.429 -8.026 27.814 1.00 50.53 84 SER A CA 1
ATOM 632 C C . SER A 1 84 ? 53.023 -8.410 29.167 1.00 50.53 84 SER A C 1
ATOM 634 O O . SER A 1 84 ? 53.559 -7.549 29.865 1.00 50.53 84 SER A O 1
ATOM 636 N N . LEU A 1 85 ? 52.925 -9.686 29.536 1.00 52.09 85 LEU A N 1
ATOM 637 C CA . LEU A 1 85 ? 53.790 -10.271 30.555 1.00 52.09 85 LEU A CA 1
ATOM 638 C C . LEU A 1 85 ? 55.111 -10.643 29.865 1.00 52.09 85 LEU A C 1
ATOM 640 O O . LEU A 1 85 ? 55.114 -11.446 28.931 1.00 52.09 85 LEU A O 1
ATOM 644 N N . LYS A 1 86 ? 56.202 -10.011 30.293 1.00 52.44 86 LYS A N 1
ATOM 645 C CA . LYS A 1 86 ? 57.575 -10.498 30.127 1.00 52.44 86 LYS A CA 1
ATOM 646 C C . LYS A 1 86 ? 58.051 -10.991 31.483 1.00 52.44 86 LYS A C 1
ATOM 648 O O . LYS A 1 86 ? 57.635 -10.360 32.482 1.00 52.44 86 LYS A O 1
#

Sequence (86 aa):
MGATRTDVSDFVTSVVHVGRDSLGRIGMSEAAVFVEIDPEIEKDALKALNGASFRGRKVRASPAPVKPRRKEGESRVPALPFKSLK

pLDDT: mean 80.0, std 15.24, range [48.06, 93.62]

Secondary structure (DSSP, 8-state):
-PPPHHHHHHHHHHHHT--GGGEEEEEE-SS-EEEEE-GGGHHHHHHHHTT-EETTEE----PPP-PPP--S--------------

Foldseek 3Di:
DDQDPVLVLVVLCVQLVDDSVQWDDWDDDPVDIDIDGDPVSVVVSQVRQQQDARPNDGDHGDPDPPDPPPPPPPPPPPPDDPDDDD

Radius of gyration: 21.1 Å; chains: 1; bounding box: 73×20×41 Å